Protein 7M3Z (pdb70)

Structure (mmCIF, N/CA/C/O backbone):
data_7M3Z
#
_entry.id   7M3Z
#
_cell.length_a   46.928
_cell.length_b   85.168
_cell.length_c   53.476
_cell.angle_alpha   90.000
_cell.angle_beta   90.000
_cell.angle_gamma   90.000
#
_symmetry.space_group_name_H-M   'C 2 2 21'
#
loop_
_entity.id
_entity.type
_entity.pdbx_description
1 polymer 'Hepatitis A virus cellular receptor 2'
2 non-polymer N-{4-[(4S,10aP)-8-chloro-2-methyl-5-oxo-5,6-dihydro[1,2,4]triazolo[1,5-c]quinazolin-9-yl]-3-methylphenyl}methanesulfonamide
3 non-polymer 'CALCIUM ION'
4 water water
#
loop_
_atom_site.group_PDB
_atom_site.id
_atom_site.type_symbol
_atom_site.label_atom_id
_atom_site.label_alt_id
_atom_site.label_comp_id
_atom_site.label_asym_id
_atom_site.label_entity_id
_atom_site.label_seq_id
_atom_site.pdbx_PDB_ins_code
_atom_site.Cartn_x
_atom_site.Cartn_y
_atom_site.Cartn_z
_atom_site.occupancy
_atom_site.B_iso_or_equiv
_atom_site.auth_seq_id
_atom_site.auth_comp_id
_atom_site.auth_asym_id
_atom_site.auth_atom_id
_atom_site.pdbx_PDB_model_num
ATOM 1 N N . SER A 1 1 ? -3.774 29.466 -26.289 1.00 31.06 1 SER A N 1
ATOM 2 C CA . SER A 1 1 ? -2.425 29.169 -26.763 1.00 31.56 1 SER A CA 1
ATOM 3 C C . SER A 1 1 ? -2.090 27.687 -26.581 1.00 25.90 1 SER A C 1
ATOM 4 O O . SER A 1 1 ? -2.385 26.891 -27.454 1.00 26.04 1 SER A O 1
ATOM 7 N N . GLU A 1 2 ? -1.479 27.327 -25.450 1.00 27.83 2 GLU A N 1
ATOM 8 C CA . GLU A 1 2 ? -1.097 25.946 -25.157 1.00 25.07 2 GLU A CA 1
ATOM 9 C C . GLU A 1 2 ? -0.769 25.861 -23.670 1.00 17.37 2 GLU A C 1
ATOM 10 O O . GLU A 1 2 ? -0.545 26.886 -23.026 1.00 19.61 2 GLU A O 1
ATOM 16 N N . VAL A 1 3 ? -0.751 24.627 -23.138 1.00 18.05 3 VAL A N 1
ATOM 17 C CA . VAL A 1 3 ? -0.592 24.411 -21.697 1.00 13.92 3 VAL A CA 1
ATOM 18 C C . VAL A 1 3 ? 0.633 25.145 -21.193 1.00 12.99 3 VAL A C 1
ATOM 19 O O . VAL A 1 3 ? 1.735 24.998 -21.731 1.00 12.26 3 VAL A O 1
ATOM 23 N N . GLU A 1 4 ? 0.449 25.926 -20.141 1.00 10.58 4 GLU A N 1
ATOM 24 C CA . GLU A 1 4 ? 1.585 26.538 -19.478 1.00 9.71 4 GLU A CA 1
ATOM 25 C C . GLU A 1 4 ? 1.279 26.705 -18.004 1.00 10.43 4 GLU A C 1
ATOM 26 O O . GLU A 1 4 ? 0.124 26.644 -17.559 1.00 9.41 4 GLU A O 1
ATOM 32 N N . TYR A 1 5 ? 2.348 26.943 -17.265 1.00 8.11 5 TYR A N 1
ATOM 33 C CA . TYR A 1 5 ? 2.323 27.153 -15.831 1.00 8.54 5 TYR A CA 1
ATOM 34 C C . TYR A 1 5 ? 2.912 28.528 -15.596 1.00 8.91 5 TYR A C 1
ATOM 35 O O . TYR A 1 5 ? 3.858 28.922 -16.283 1.00 9.82 5 TYR A O 1
ATOM 44 N N . ARG A 1 6 ? 2.330 29.274 -14.665 1.00 8.46 6 ARG A N 1
ATOM 45 C CA . ARG A 1 6 ? 2.598 30.705 -14.585 1.00 9.46 6 ARG A CA 1
ATOM 46 C C . ARG A 1 6 ? 2.993 31.109 -13.175 1.00 9.41 6 ARG A C 1
ATOM 47 O O . ARG A 1 6 ? 2.521 30.533 -12.194 1.00 10.56 6 ARG A O 1
ATOM 55 N N . ALA A 1 7 ? 3.851 32.125 -13.084 1.00 10.62 7 ALA A N 1
ATOM 56 C CA . ALA A 1 7 ? 4.202 32.718 -11.799 1.00 11.78 7 ALA A CA 1
ATOM 57 C C . ALA A 1 7 ? 4.671 34.143 -12.034 1.00 12.73 7 ALA A C 1
ATOM 58 O O . ALA A 1 7 ? 5.132 34.493 -13.122 1.00 13.03 7 ALA A O 1
ATOM 60 N N . GLU A 1 8 ? 4.531 34.959 -10.999 1.00 13.78 8 GLU A N 1
ATOM 61 C CA . GLU A 1 8 ? 5.122 36.288 -10.967 1.00 15.21 8 GLU A CA 1
ATOM 62 C C . GLU A 1 8 ? 6.447 36.226 -10.222 1.00 15.09 8 GLU A C 1
ATOM 63 O O . GLU A 1 8 ? 6.648 35.368 -9.358 1.00 14.23 8 GLU A O 1
ATOM 69 N N . VAL A 1 9 ? 7.354 37.151 -10.558 1.00 15.60 9 VAL A N 1
ATOM 70 C CA . VAL A 1 9 ? 8.655 37.186 -9.893 1.00 14.16 9 VAL A CA 1
ATOM 71 C C . VAL A 1 9 ? 8.464 37.230 -8.386 1.00 16.02 9 VAL A C 1
ATOM 72 O O . VAL A 1 9 ? 7.643 37.997 -7.868 1.00 17.65 9 VAL A O 1
ATOM 76 N N . GLY A 1 10 ? 9.202 36.382 -7.671 1.00 14.31 10 GLY A N 1
ATOM 77 C CA . GLY A 1 10 ? 9.109 36.307 -6.234 1.00 15.68 10 GLY A CA 1
ATOM 78 C C . GLY A 1 10 ? 8.187 35.224 -5.714 1.00 15.20 10 GLY A C 1
ATOM 79 O O . GLY A 1 10 ? 8.303 34.843 -4.542 1.00 18.72 10 GLY A O 1
ATOM 80 N N . GLN A 1 11 ? 7.287 34.710 -6.553 1.00 14.07 11 GLN A N 1
ATOM 81 C CA . GLN A 1 11 ? 6.419 33.617 -6.157 1.00 15.13 11 GLN A CA 1
ATOM 82 C C . GLN A 1 11 ? 7.156 32.286 -6.290 1.00 13.62 11 GLN A C 1
ATOM 83 O O . GLN A 1 11 ? 8.266 32.198 -6.822 1.00 14.81 11 GLN A O 1
ATOM 89 N N . ASN A 1 12 ? 6.520 31.237 -5.800 1.00 13.02 12 ASN A N 1
ATOM 90 C CA . ASN A 1 12 ? 6.946 29.888 -6.140 1.00 12.43 12 ASN A CA 1
ATOM 91 C C . ASN A 1 12 ? 6.260 29.471 -7.427 1.00 10.93 12 ASN A C 1
ATOM 92 O O . ASN A 1 12 ? 5.110 29.842 -7.679 1.00 11.62 12 ASN A O 1
ATOM 97 N N . ALA A 1 13 ? 6.973 28.709 -8.246 1.00 8.67 13 ALA A N 1
ATOM 98 C CA . ALA A 1 13 ? 6.367 28.068 -9.403 1.00 8.91 13 ALA A CA 1
ATOM 99 C C . ALA A 1 13 ? 6.119 26.598 -9.094 1.00 8.33 13 ALA A C 1
ATOM 100 O O . ALA A 1 13 ? 6.850 25.973 -8.312 1.00 8.65 13 ALA A O 1
ATOM 102 N N . TYR A 1 14 ? 5.068 26.050 -9.712 1.00 8.06 14 TYR A N 1
ATOM 103 C CA . TYR A 1 14 ? 4.588 24.698 -9.431 1.00 8.10 14 TYR A CA 1
ATOM 104 C C . TYR A 1 14 ? 4.392 23.950 -10.743 1.00 6.29 14 TYR A C 1
ATOM 105 O O . TYR A 1 14 ? 3.484 24.269 -11.519 1.00 7.63 14 TYR A O 1
ATOM 114 N N . LEU A 1 15 ? 5.216 22.940 -10.985 1.00 7.48 15 LEU A N 1
ATOM 115 C CA . LEU A 1 15 ? 5.176 22.197 -12.240 1.00 7.77 15 LEU A CA 1
ATOM 116 C C . LEU A 1 15 ? 4.792 20.761 -11.943 1.00 8.14 15 LEU A C 1
ATOM 117 O O . LEU A 1 15 ? 5.516 20.072 -11.205 1.00 8.58 15 LEU A O 1
ATOM 122 N N . PRO A 1 16 ? 3.697 20.260 -12.483 1.00 7.73 16 PRO A N 1
ATOM 123 C CA . PRO A 1 16 ? 3.191 18.946 -12.077 1.00 9.18 16 PRO A CA 1
ATOM 124 C C . PRO A 1 16 ? 3.907 17.802 -12.771 1.00 8.19 16 PRO A C 1
ATOM 125 O O . PRO A 1 16 ? 4.272 17.887 -13.945 1.00 9.89 16 PRO A O 1
ATOM 129 N N . CYS A 1 17 ? 4.070 16.702 -12.034 1.00 8.96 17 CYS A N 1
ATOM 130 C CA . CYS A 1 17 ? 4.599 15.477 -12.619 1.00 8.45 17 CYS A CA 1
ATOM 131 C C . CYS A 1 17 ? 4.268 14.316 -11.692 1.00 9.14 17 CYS A C 1
ATOM 132 O O . CYS A 1 17 ? 4.535 14.385 -10.488 1.00 9.24 17 CYS A O 1
ATOM 135 N N . PHE A 1 18 ? 3.743 13.237 -12.261 1.00 10.79 18 PHE A N 1
ATOM 136 C CA . PHE A 1 18 ? 3.226 12.125 -11.477 1.00 11.51 18 PHE A CA 1
ATOM 137 C C . PHE A 1 18 ? 3.533 10.803 -12.160 1.00 13.05 18 PHE A C 1
ATOM 138 O O . PHE A 1 18 ? 3.560 10.705 -13.388 1.00 14.09 18 PHE A O 1
ATOM 146 N N . TYR A 1 19 ? 3.710 9.773 -11.342 1.00 13.04 19 TYR A N 1
ATOM 147 C CA . TYR A 1 19 ? 3.687 8.408 -11.834 1.00 14.81 19 TYR A CA 1
ATOM 148 C C . TYR A 1 19 ? 3.027 7.534 -10.782 1.00 17.11 19 TYR A C 1
ATOM 149 O O . TYR A 1 19 ? 2.864 7.927 -9.627 1.00 15.15 19 TYR A O 1
ATOM 158 N N . THR A 1 20 ? 2.643 6.337 -11.201 1.00 19.08 20 THR A N 1
ATOM 159 C CA . THR A 1 20 ? 2.035 5.382 -10.285 1.00 23.29 20 THR A CA 1
ATOM 160 C C . THR A 1 20 ? 3.035 4.278 -9.990 1.00 22.16 20 THR A C 1
ATOM 161 O O . THR A 1 20 ? 3.377 3.507 -10.899 1.00 23.42 20 THR A O 1
ATOM 165 N N . PRO A 1 21 ? 3.554 4.174 -8.768 1.00 22.02 21 PRO A N 1
ATOM 166 C CA . PRO A 1 21 ? 4.480 3.075 -8.468 1.00 25.26 21 PRO A CA 1
ATOM 167 C C . PRO A 1 21 ? 3.801 1.727 -8.653 1.00 29.63 21 PRO A C 1
ATOM 168 O O . PRO A 1 21 ? 2.594 1.579 -8.444 1.00 30.98 21 PRO A O 1
ATOM 172 N N . ALA A 1 22 ? 4.594 0.744 -9.085 1.00 31.51 22 ALA A N 1
ATOM 173 C CA . ALA A 1 22 ? 4.044 -0.574 -9.389 1.00 33.42 22 ALA A CA 1
ATOM 174 C C . ALA A 1 22 ? 3.456 -1.226 -8.144 1.00 35.87 22 ALA A C 1
ATOM 175 O O . ALA A 1 22 ? 2.437 -1.923 -8.219 1.00 42.29 22 ALA A O 1
ATOM 177 N N . ALA A 1 23 ? 4.088 -1.014 -6.994 1.00 37.36 23 ALA A N 1
ATOM 178 C CA . ALA A 1 23 ? 3.580 -1.433 -5.698 1.00 38.69 23 ALA A CA 1
ATOM 179 C C . ALA A 1 23 ? 4.136 -0.458 -4.677 1.00 39.19 23 ALA A C 1
ATOM 180 O O . ALA A 1 23 ? 5.222 0.097 -4.888 1.00 39.41 23 ALA A O 1
ATOM 182 N N . PRO A 1 24 ? 3.423 -0.214 -3.575 1.00 40.81 24 PRO A N 1
ATOM 183 C CA . PRO A 1 24 ? 3.865 0.822 -2.633 1.00 40.60 24 PRO A CA 1
ATOM 184 C C . PRO A 1 24 ? 5.260 0.534 -2.096 1.00 40.30 24 PRO A C 1
ATOM 185 O O . PRO A 1 24 ? 5.632 -0.617 -1.854 1.00 41.31 24 PRO A O 1
ATOM 189 N N . GLY A 1 25 ? 6.040 1.602 -1.929 1.00 34.29 25 GLY A N 1
ATOM 190 C CA . GLY A 1 25 ? 7.431 1.482 -1.570 1.00 35.15 25 GLY A CA 1
ATOM 191 C C . GLY A 1 25 ? 8.367 1.238 -2.730 1.00 30.79 25 GLY A C 1
ATOM 192 O O . GLY A 1 25 ? 9.576 1.461 -2.589 1.00 33.23 25 GLY A O 1
ATOM 193 N N . ASN A 1 26 ? 7.854 0.787 -3.875 1.00 32.59 26 ASN A N 1
ATOM 194 C CA . ASN A 1 26 ? 8.683 0.543 -5.057 1.00 30.18 26 ASN A CA 1
ATOM 195 C C . ASN A 1 26 ? 8.708 1.805 -5.907 1.00 23.98 26 ASN A C 1
ATOM 196 O O . ASN A 1 26 ? 7.871 2.008 -6.786 1.00 26.44 26 ASN A O 1
ATOM 201 N N . LEU A 1 27 ? 9.695 2.649 -5.641 1.00 22.00 27 LEU A N 1
ATOM 202 C CA . LEU A 1 27 ? 9.849 3.903 -6.360 1.00 19.35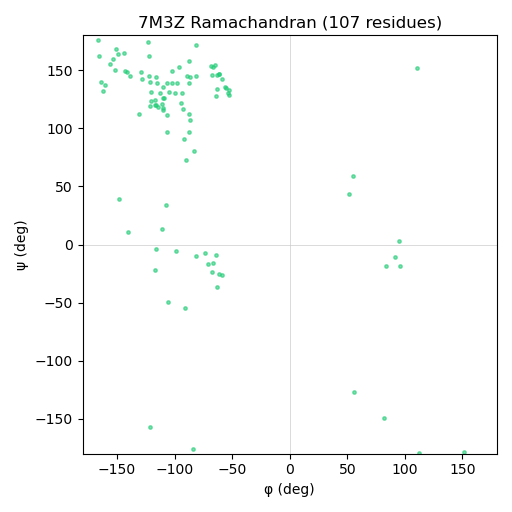 27 LEU A CA 1
ATOM 203 C C . LEU A 1 27 ? 10.674 3.701 -7.623 1.00 19.59 27 LEU A C 1
ATOM 204 O O . LEU A 1 27 ? 11.456 2.755 -7.748 1.00 20.28 27 LEU A O 1
ATOM 209 N N . VAL A 1 28 ? 10.491 4.623 -8.560 1.00 15.84 28 VAL A N 1
ATOM 210 C CA . VAL A 1 28 ? 11.205 4.656 -9.832 1.00 17.88 28 VAL A CA 1
ATOM 211 C C . VAL A 1 28 ? 12.051 5.926 -9.830 1.00 16.07 28 VAL A C 1
ATOM 212 O O . VAL A 1 28 ? 11.580 6.969 -9.345 1.00 15.27 28 VAL A O 1
ATOM 216 N N . PRO A 1 29 ? 13.298 5.906 -10.311 1.00 12.61 29 PRO A N 1
ATOM 217 C CA . PRO A 1 29 ? 14.080 7.155 -10.348 1.00 12.67 29 PRO A CA 1
ATOM 218 C C . PRO A 1 29 ? 13.463 8.200 -11.270 1.00 11.02 29 PRO A C 1
ATOM 219 O O . PRO A 1 29 ? 12.851 7.882 -12.294 1.00 12.17 29 PRO A O 1
ATOM 223 N N . VAL A 1 30 ? 13.605 9.465 -10.868 1.00 9.67 30 VAL A N 1
ATOM 224 C CA . VAL A 1 30 ? 13.065 10.593 -11.620 1.00 9.69 30 VAL A CA 1
ATOM 225 C C . VAL A 1 30 ? 14.172 11.615 -11.850 1.00 10.10 30 VAL A C 1
ATOM 226 O O . VAL A 1 30 ? 15.022 11.826 -10.977 1.00 10.95 30 VAL A O 1
ATOM 230 N N . CYS A 1 31 ? 14.159 12.229 -13.043 1.00 10.29 31 CYS A N 1
ATOM 231 C CA . CYS A 1 31 ? 15.125 13.235 -13.492 1.00 10.85 31 CYS A CA 1
ATOM 232 C C . CYS A 1 31 ? 14.322 14.493 -13.814 1.00 10.76 31 CYS A C 1
ATOM 233 O O . CYS A 1 31 ? 13.463 14.453 -14.695 1.00 11.47 31 CYS A O 1
ATOM 236 N N . TRP A 1 32 ? 14.595 15.593 -13.115 1.00 8.25 32 TRP A N 1
ATOM 237 C CA . TRP A 1 32 ? 14.088 16.909 -13.488 1.00 8.88 32 TRP A CA 1
ATOM 238 C C . TRP A 1 32 ? 15.237 17.767 -13.993 1.00 8.08 32 TRP A C 1
ATOM 239 O O . TRP A 1 32 ? 16.306 17.826 -13.363 1.00 8.37 32 TRP A O 1
ATOM 250 N N . GLY A 1 33 ? 15.003 18.468 -15.103 1.00 8.22 33 GLY A N 1
ATOM 251 C CA . GLY A 1 33 ? 15.995 19.402 -15.605 1.00 9.00 33 GLY A CA 1
ATOM 252 C C . GLY A 1 33 ? 15.358 20.553 -16.354 1.00 8.97 33 GLY A C 1
ATOM 253 O O . GLY A 1 33 ? 14.166 20.535 -16.667 1.00 9.52 33 GLY A O 1
ATOM 254 N N . LYS A 1 34 ? 16.166 21.574 -16.630 1.00 10.13 34 LYS A N 1
ATOM 255 C CA . LYS A 1 34 ? 15.716 22.711 -17.422 1.00 11.26 34 LYS A CA 1
ATOM 256 C C . LYS A 1 34 ? 16.092 22.449 -18.872 1.00 11.01 34 LYS A C 1
ATOM 257 O O . LYS A 1 34 ? 17.235 22.074 -19.167 1.00 12.79 34 LYS A O 1
ATOM 263 N N . GLY A 1 35 ? 15.136 22.621 -19.768 1.00 10.85 35 GLY A N 1
ATOM 264 C CA . GLY A 1 35 ? 15.269 22.208 -21.150 1.00 11.35 35 GLY A CA 1
ATOM 265 C C . GLY A 1 35 ? 14.356 21.033 -21.440 1.00 10.50 35 GLY A C 1
ATOM 266 O O . GLY A 1 35 ? 14.024 20.237 -20.554 1.00 13.65 35 GLY A O 1
ATOM 267 N N . ALA A 1 36 ? 13.939 20.921 -22.697 1.00 10.55 36 ALA A N 1
ATOM 268 C CA . ALA A 1 36 ? 13.037 19.861 -23.110 1.00 10.53 36 ALA A CA 1
ATOM 269 C C . ALA A 1 36 ? 13.699 18.493 -22.980 1.00 12.33 36 ALA A C 1
ATOM 270 O O . ALA A 1 36 ? 14.924 18.354 -23.064 1.00 12.53 36 ALA A O 1
ATOM 272 N N . CYS A 1 37 ? 12.860 17.472 -22.808 1.00 12.41 37 CYS A N 1
ATOM 273 C CA . CYS A 1 37 ? 13.349 16.109 -22.626 1.00 13.55 37 CYS A CA 1
ATOM 274 C C . CYS A 1 37 ? 14.215 15.546 -23.754 1.00 15.09 37 CYS A C 1
ATOM 275 O O . CYS A 1 37 ? 14.989 14.619 -23.461 1.00 17.65 37 CYS A O 1
ATOM 278 N N . PRO A 1 38 ? 14.120 15.985 -25.019 1.00 14.76 38 PRO A N 1
ATOM 279 C CA . PRO A 1 38 ? 15.071 15.475 -26.028 1.00 16.42 38 PRO A CA 1
ATOM 280 C C . PRO A 1 38 ? 16.518 15.843 -25.761 1.00 16.83 38 PRO A C 1
ATOM 281 O O . PRO A 1 38 ? 17.406 15.305 -26.440 1.00 17.22 38 PRO A O 1
ATOM 285 N N . VAL A 1 39 ? 16.784 16.712 -24.795 1.00 14.51 39 VAL A N 1
ATOM 286 C CA . VAL A 1 39 ? 18.133 17.179 -24.502 1.00 16.48 39 VAL A CA 1
ATOM 287 C C . VAL A 1 39 ? 18.726 16.280 -23.422 1.00 17.69 39 VAL A C 1
ATOM 288 O O . VAL A 1 39 ? 18.211 16.218 -22.297 1.00 17.51 39 VAL A O 1
ATOM 292 N N . PHE A 1 40 ? 19.797 15.568 -23.767 1.00 17.43 40 PHE A N 1
ATOM 293 C CA . PHE A 1 40 ? 20.533 14.697 -22.834 1.00 17.64 40 PHE A CA 1
ATOM 294 C C . PHE A 1 40 ? 19.548 13.701 -22.224 1.00 18.76 40 PHE A C 1
ATOM 295 O O . PHE A 1 40 ? 18.818 13.022 -22.961 1.00 19.26 40 PHE A O 1
ATOM 303 N N . GLU A 1 41 ? 19.480 13.597 -20.902 1.00 18.00 41 GLU A N 1
ATOM 304 C CA . GLU A 1 41 ? 18.562 12.749 -20.163 1.00 19.55 41 GLU A CA 1
ATOM 305 C C . GLU A 1 41 ? 17.275 13.489 -19.833 1.00 15.65 41 GLU A C 1
ATOM 306 O O . GLU A 1 41 ? 16.180 13.037 -20.177 1.00 16.65 41 GLU A O 1
ATOM 312 N N . CYS A 1 42 ? 17.399 14.648 -19.190 1.00 14.09 42 CYS A N 1
ATOM 313 C CA . CYS A 1 42 ? 16.242 15.460 -18.856 1.00 15.18 42 CYS A CA 1
ATOM 314 C C . CYS A 1 42 ? 16.624 16.929 -18.877 1.00 13.88 42 CYS A C 1
ATOM 315 O O . CYS A 1 42 ? 16.185 17.710 -18.030 1.00 14.00 42 CYS A O 1
ATOM 318 N N . GLY A 1 43 ? 17.450 17.323 -19.848 1.00 14.91 43 GLY A N 1
ATOM 319 C CA . GLY A 1 43 ? 17.896 18.703 -19.917 1.00 14.62 43 GLY A CA 1
ATOM 320 C C . GLY A 1 43 ? 19.057 18.963 -18.970 1.00 14.43 43 GLY A C 1
ATOM 321 O O . GLY A 1 43 ? 19.872 18.086 -18.695 1.00 14.44 43 GLY A O 1
ATOM 322 N N . ASN A 1 44 ? 19.130 20.193 -18.473 1.00 15.78 44 ASN A N 1
ATOM 323 C CA . ASN A 1 44 ? 20.170 20.591 -17.526 1.00 14.34 44 ASN A CA 1
ATOM 324 C C . ASN A 1 44 ? 19.672 20.249 -16.124 1.00 11.95 44 ASN A C 1
ATOM 325 O O . ASN A 1 44 ? 18.778 20.918 -15.593 1.00 12.76 44 ASN A O 1
ATOM 330 N N . VAL A 1 45 ? 20.249 19.201 -15.529 1.00 11.76 45 VAL A N 1
ATOM 331 C CA . VAL A 1 45 ? 19.628 18.550 -14.376 1.00 11.50 45 VAL A CA 1
ATOM 332 C C . VAL A 1 45 ? 19.531 19.495 -13.189 1.00 11.92 45 VAL A C 1
ATOM 333 O O . VAL A 1 45 ? 20.494 20.188 -12.838 1.00 13.76 45 VAL A O 1
ATOM 337 N N . VAL A 1 46 ? 18.359 19.513 -12.555 1.00 10.25 46 VAL A N 1
ATOM 338 C CA . VAL A 1 46 ? 18.147 20.293 -11.342 1.00 11.06 46 VAL A CA 1
ATOM 339 C C . VAL A 1 46 ? 17.809 19.437 -10.131 1.00 11.53 46 VAL A C 1
ATOM 340 O O . VAL A 1 46 ? 18.024 19.893 -8.995 1.00 12.69 46 VAL A O 1
ATOM 344 N N . LEU A 1 4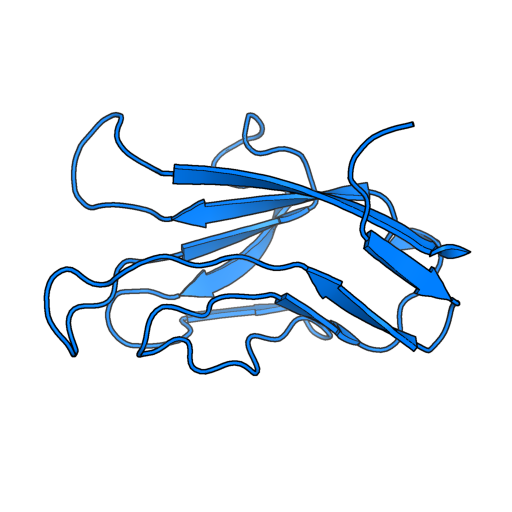7 ? 17.310 18.218 -10.311 1.00 10.15 47 LEU A N 1
ATOM 345 C CA . LEU A 1 47 ? 16.867 17.420 -9.182 1.00 9.94 47 LEU A CA 1
ATOM 346 C C . LEU A 1 47 ? 16.736 15.984 -9.652 1.00 9.51 47 LEU A C 1
ATOM 347 O O . LEU A 1 47 ? 16.269 15.746 -10.768 1.00 10.30 47 LEU A O 1
ATOM 352 N N . ARG A 1 48 ? 17.144 15.032 -8.812 1.00 9.17 48 ARG A N 1
ATOM 353 C CA . ARG A 1 48 ? 16.992 13.616 -9.134 1.00 10.84 48 ARG A CA 1
ATOM 354 C C . ARG A 1 48 ? 16.598 12.823 -7.899 1.00 10.91 48 ARG A C 1
ATOM 355 O O . ARG A 1 48 ? 17.000 13.143 -6.776 1.00 13.46 48 ARG A O 1
ATOM 363 N N . THR A 1 49 ? 15.829 11.766 -8.130 1.00 11.78 49 THR A N 1
ATOM 364 C CA . THR A 1 49 ? 15.568 10.752 -7.115 1.00 13.33 49 THR A CA 1
ATOM 365 C C . THR A 1 49 ? 16.005 9.394 -7.640 1.00 14.32 49 THR A C 1
ATOM 366 O O . THR A 1 49 ? 16.165 9.181 -8.846 1.00 14.64 49 THR A O 1
ATOM 370 N N . ASP A 1 50 ? 16.167 8.454 -6.709 1.00 15.82 50 ASP A N 1
ATOM 371 C CA . ASP A 1 50 ? 16.369 7.058 -7.070 1.00 17.58 50 ASP A CA 1
ATOM 372 C C . ASP A 1 50 ? 15.277 6.203 -6.441 1.00 16.99 50 ASP A C 1
ATOM 373 O O . ASP A 1 50 ? 14.202 6.713 -6.107 1.00 16.95 50 ASP A O 1
ATOM 378 N N . GLU A 1 51 ? 15.542 4.907 -6.254 1.00 17.72 51 GLU A N 1
ATOM 379 C CA . GLU A 1 51 ? 14.532 4.013 -5.696 1.00 20.07 51 GLU A CA 1
ATOM 380 C C . GLU A 1 51 ? 14.280 4.276 -4.216 1.00 20.53 51 GLU A C 1
ATOM 381 O O . GLU A 1 51 ? 13.266 3.811 -3.682 1.00 23.92 51 GLU A O 1
ATOM 387 N N . ARG A 1 52 ? 15.184 4.993 -3.550 1.00 19.62 52 ARG A N 1
ATOM 388 C CA . ARG A 1 52 ? 15.210 5.227 -2.108 1.00 21.71 52 ARG A CA 1
ATOM 389 C C . ARG A 1 52 ? 14.780 6.630 -1.715 1.00 20.10 52 ARG A C 1
ATOM 390 O O . ARG A 1 52 ? 14.007 6.804 -0.770 1.00 21.11 52 ARG A O 1
ATOM 398 N N . ASP A 1 53 ? 15.343 7.646 -2.357 1.00 16.88 53 ASP A N 1
ATOM 399 C CA . ASP A 1 53 ? 15.248 8.993 -1.813 1.00 17.92 53 ASP A CA 1
ATOM 400 C C . ASP A 1 53 ? 15.670 9.970 -2.900 1.00 16.86 53 ASP A C 1
ATOM 401 O O . ASP A 1 53 ? 16.071 9.579 -4.002 1.00 14.74 53 ASP A O 1
ATOM 406 N N . VAL A 1 54 ? 15.554 11.256 -2.571 1.00 14.36 54 VAL A N 1
ATOM 407 C CA . VAL A 1 54 ? 16.200 12.304 -3.346 1.00 14.83 54 VAL A CA 1
ATOM 408 C C . VAL A 1 54 ? 17.704 12.135 -3.253 1.00 14.68 54 VAL A C 1
ATOM 409 O O . VAL A 1 54 ? 18.270 12.057 -2.156 1.00 18.10 54 VAL A O 1
ATOM 413 N N . ASN A 1 55 ? 18.369 12.102 -4.401 1.00 15.58 55 ASN A N 1
ATOM 414 C CA . ASN A 1 55 ? 19.817 11.972 -4.433 1.00 17.09 55 ASN A CA 1
ATOM 415 C C . ASN A 1 55 ? 20.554 13.167 -5.021 1.00 16.08 55 ASN A C 1
ATOM 416 O O . ASN A 1 55 ? 21.790 13.177 -5.018 1.00 16.50 55 ASN A O 1
ATOM 421 N N . TYR A 1 56 ? 19.846 14.179 -5.516 1.00 13.59 56 TYR A N 1
ATOM 422 C CA . TYR A 1 56 ? 20.491 15.344 -6.097 1.00 12.85 56 TYR A CA 1
ATOM 423 C C . TYR A 1 56 ? 19.478 16.470 -6.099 1.00 12.35 56 TYR A C 1
ATOM 424 O O . TYR A 1 56 ? 18.315 16.248 -6.436 1.00 11.34 56 TYR A O 1
ATOM 433 N N . TRP A 1 57 ? 19.915 17.669 -5.741 1.00 12.27 57 TRP A N 1
ATOM 434 C CA . TRP A 1 57 ? 19.058 18.833 -5.861 1.00 12.11 57 TRP A CA 1
ATOM 435 C C . TRP A 1 57 ? 19.907 20.079 -6.039 1.00 14.23 57 TRP A C 1
ATOM 436 O O . TRP A 1 57 ? 21.099 20.103 -5.720 1.00 15.00 57 TRP A O 1
ATOM 447 N N . THR A 1 58 ? 19.273 21.102 -6.575 1.00 14.55 58 THR A N 1
ATOM 448 C CA . THR A 1 58 ? 19.857 22.410 -6.807 1.00 14.84 58 THR A CA 1
ATOM 449 C C . THR A 1 58 ? 19.094 23.392 -5.939 1.00 14.38 58 THR A C 1
ATOM 450 O O . THR A 1 58 ? 17.879 23.255 -5.760 1.00 13.39 58 THR A O 1
ATOM 454 N N . SER A 1 59 ? 19.793 24.390 -5.412 1.00 14.92 59 SER A N 1
ATOM 455 C CA . SER A 1 59 ? 19.142 25.343 -4.530 1.00 14.75 59 SER A CA 1
ATOM 456 C C . SER A 1 59 ? 17.946 25.956 -5.239 1.00 13.19 59 SER A C 1
ATOM 457 O O . SER A 1 59 ? 18.032 26.308 -6.419 1.00 14.80 59 SER A O 1
ATOM 460 N N . ARG A 1 60 ? 16.825 26.033 -4.519 1.00 12.35 60 ARG A N 1
ATOM 461 C CA . ARG A 1 60 ? 15.525 26.581 -4.917 1.00 12.70 60 ARG A CA 1
ATOM 462 C C . ARG A 1 60 ? 14.583 25.550 -5.526 1.00 12.03 60 ARG A C 1
ATOM 463 O O . ARG A 1 60 ? 13.407 25.858 -5.723 1.00 10.94 60 ARG A O 1
ATOM 471 N N . TYR A 1 61 ? 15.058 24.352 -5.851 1.00 10.65 61 TYR A N 1
ATOM 472 C CA . TYR A 1 61 ? 14.233 23.335 -6.496 1.00 8.84 61 TYR A CA 1
ATOM 473 C C . TYR A 1 61 ? 13.851 22.263 -5.487 1.00 10.72 61 TYR A C 1
ATOM 474 O O . TYR A 1 61 ? 14.725 21.737 -4.781 1.00 10.22 61 TYR A O 1
ATOM 483 N N . TRP A 1 62 ? 12.555 21.923 -5.441 1.00 9.09 62 TRP A N 1
ATOM 484 C CA . TRP A 1 62 ? 12.018 21.085 -4.373 1.00 9.56 62 TRP A CA 1
ATOM 485 C C . TRP A 1 62 ? 11.022 20.064 -4.904 1.00 9.61 62 TRP A C 1
ATOM 486 O O . TRP A 1 62 ? 10.255 20.338 -5.831 1.00 9.23 62 TRP A O 1
ATOM 497 N N . LEU A 1 63 ? 11.023 18.887 -4.281 1.00 9.53 63 LEU A N 1
ATOM 498 C CA . LEU A 1 63 ? 9.898 17.958 -4.346 1.00 10.04 63 LEU A CA 1
ATOM 499 C C . LEU A 1 63 ? 9.218 18.015 -2.984 1.00 12.75 63 LEU A C 1
ATOM 500 O O . LEU A 1 63 ? 9.633 17.321 -2.048 1.00 12.82 63 LEU A O 1
ATOM 505 N N . ASN A 1 64 ? 8.164 18.820 -2.877 1.00 10.09 64 ASN A N 1
ATOM 506 C CA . ASN A 1 64 ? 7.448 18.969 -1.615 1.00 11.44 64 ASN A CA 1
ATOM 507 C C . ASN A 1 64 ? 6.186 18.128 -1.545 1.00 12.41 64 ASN A C 1
ATOM 508 O O . ASN A 1 64 ? 5.536 18.104 -0.493 1.00 1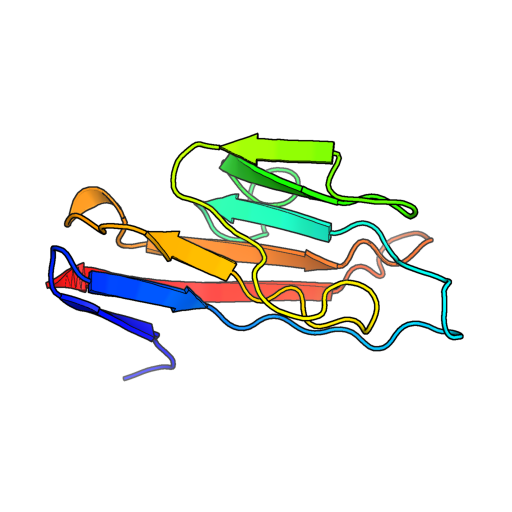4.05 64 ASN A O 1
ATOM 513 N N . GLY A 1 65 ? 5.813 17.454 -2.631 1.00 11.18 65 GLY A N 1
ATOM 514 C CA . GLY A 1 65 ? 4.698 16.536 -2.599 1.00 12.05 65 GLY A CA 1
ATOM 515 C C . GLY A 1 65 ? 5.126 15.179 -2.090 1.00 12.50 65 GLY A C 1
ATOM 516 O O . GLY A 1 65 ? 6.269 14.950 -1.694 1.00 12.54 65 GLY A O 1
ATOM 517 N N . ASP A 1 66 ? 4.176 14.253 -2.103 1.00 12.35 66 ASP A N 1
ATOM 518 C CA . ASP A 1 66 ? 4.416 12.915 -1.579 1.00 14.43 66 ASP A CA 1
ATOM 519 C C . ASP A 1 66 ? 5.096 12.106 -2.676 1.00 13.07 66 ASP A C 1
ATOM 520 O O . ASP A 1 66 ? 4.471 11.308 -3.380 1.00 12.74 66 ASP A O 1
ATOM 525 N N . PHE A 1 67 ? 6.409 12.313 -2.814 1.00 12.48 67 PHE A N 1
ATOM 526 C CA . PHE A 1 67 ? 7.133 11.636 -3.884 1.00 13.36 67 PHE A CA 1
ATOM 527 C C . PHE A 1 67 ? 7.213 10.127 -3.665 1.00 14.38 67 PHE A C 1
ATOM 528 O O . PHE A 1 67 ? 7.367 9.382 -4.636 1.00 14.32 67 PHE A O 1
ATOM 536 N N . ARG A 1 68 ? 7.087 9.664 -2.418 1.00 15.11 68 ARG A N 1
ATOM 537 C CA . ARG A 1 68 ? 7.058 8.227 -2.172 1.00 15.24 68 ARG A CA 1
ATOM 538 C C . ARG A 1 68 ? 5.744 7.592 -2.590 1.00 17.41 68 ARG A C 1
ATOM 539 O O . ARG A 1 68 ? 5.640 6.359 -2.586 1.00 18.86 68 ARG A O 1
ATOM 547 N N . LYS A 1 69 ? 4.753 8.390 -2.971 1.00 14.54 69 LYS A N 1
ATOM 548 C CA . LYS A 1 69 ? 3.554 7.884 -3.617 1.00 17.22 69 LYS A CA 1
ATOM 549 C C . LYS A 1 69 ? 3.451 8.294 -5.085 1.00 16.97 69 LYS A C 1
ATOM 550 O O . LYS A 1 69 ? 2.389 8.149 -5.692 1.00 17.03 69 LYS A O 1
ATOM 556 N N . GLY A 1 70 ? 4.533 8.794 -5.675 1.00 11.78 70 GLY A N 1
ATOM 557 C CA . GLY A 1 70 ? 4.547 9.114 -7.085 1.00 14.54 70 GLY A CA 1
ATOM 558 C C . GLY A 1 70 ? 4.231 10.552 -7.435 1.00 11.67 70 GLY A C 1
ATOM 559 O O . GLY A 1 70 ? 4.151 10.871 -8.624 1.00 12.27 70 GLY A O 1
ATOM 560 N N . ASP A 1 71 ? 4.023 11.428 -6.454 1.00 11.71 71 ASP A N 1
ATOM 561 C CA . ASP A 1 71 ? 3.872 12.852 -6.752 1.00 10.38 71 ASP A CA 1
ATOM 562 C C . ASP A 1 71 ? 5.258 13.482 -6.773 1.00 10.47 71 ASP A C 1
ATOM 563 O O . ASP A 1 71 ? 5.801 13.874 -5.732 1.00 9.52 71 ASP A O 1
ATOM 568 N N . VAL A 1 72 ? 5.813 13.609 -7.979 1.00 8.91 72 VAL A N 1
ATOM 569 C CA . VAL A 1 72 ? 7.150 14.176 -8.146 1.00 9.06 72 VAL A CA 1
ATOM 570 C C . VAL A 1 72 ? 7.053 15.569 -8.752 1.00 8.92 72 VAL A C 1
ATOM 571 O O . VAL A 1 72 ? 7.931 16.003 -9.508 1.00 9.05 72 VAL A O 1
ATOM 575 N N . SER A 1 73 ? 5.998 16.294 -8.391 1.00 6.96 73 SER A N 1
ATOM 576 C CA . SER A 1 73 ? 5.825 17.649 -8.887 1.00 7.40 73 SER A CA 1
ATOM 577 C C . SER A 1 73 ? 6.906 18.563 -8.324 1.00 8.27 73 SER A C 1
ATOM 578 O O . SER A 1 73 ? 7.352 18.409 -7.181 1.00 8.15 73 SER A O 1
ATOM 581 N N . LEU A 1 74 ? 7.326 19.531 -9.137 1.00 7.46 74 LEU A N 1
ATOM 582 C CA . LEU A 1 74 ? 8.429 20.417 -8.799 1.00 6.65 74 LEU A CA 1
ATOM 583 C C . LEU A 1 74 ? 7.911 21.733 -8.235 1.00 7.49 74 LEU A C 1
ATOM 584 O O . LEU A 1 74 ? 6.924 22.285 -8.731 1.00 7.87 74 LEU A O 1
ATOM 589 N N . THR A 1 75 ? 8.580 22.224 -7.192 1.00 7.91 75 THR A N 1
ATOM 590 C CA . THR A 1 75 ? 8.434 23.597 -6.734 1.00 8.36 75 THR A CA 1
ATOM 591 C C . THR A 1 75 ? 9.743 24.325 -6.995 1.00 8.77 75 THR A C 1
ATOM 592 O O . THR A 1 75 ? 10.812 23.816 -6.654 1.00 9.77 75 THR A O 1
ATOM 596 N N . ILE A 1 76 ? 9.663 25.496 -7.624 1.00 9.38 76 ILE A N 1
ATOM 597 C CA . ILE A 1 76 ? 10.806 26.392 -7.780 1.00 9.37 76 ILE A CA 1
ATOM 598 C C . ILE A 1 76 ? 10.544 27.599 -6.902 1.00 11.59 76 ILE A C 1
ATOM 599 O O . ILE A 1 76 ? 9.567 28.323 -7.105 1.00 10.02 76 ILE A O 1
ATOM 604 N N . GLU A 1 77 ? 11.398 27.820 -5.919 1.00 12.89 77 GLU A N 1
ATOM 605 C CA . GLU A 1 77 ? 11.134 28.905 -4.986 1.00 14.35 77 GLU A CA 1
ATOM 606 C C . GLU A 1 77 ? 11.737 30.221 -5.473 1.00 15.15 77 GLU A C 1
ATOM 607 O O . GLU A 1 77 ? 12.764 30.249 -6.161 1.00 14.44 77 GLU A O 1
ATOM 613 N N . ASN A 1 78 ? 11.029 31.311 -5.177 1.00 15.32 78 ASN A N 1
ATOM 614 C CA . ASN A 1 78 ? 11.530 32.667 -5.409 1.00 16.25 78 ASN A CA 1
ATOM 615 C C . ASN A 1 78 ? 11.959 32.870 -6.864 1.00 16.89 78 ASN A C 1
ATOM 616 O O . ASN A 1 78 ? 13.111 33.192 -7.167 1.00 16.93 78 ASN A O 1
ATOM 621 N N . VAL A 1 79 ? 11.009 32.672 -7.778 1.00 14.70 79 VAL A N 1
ATOM 622 C CA . VAL A 1 79 ? 11.365 32.674 -9.186 1.00 14.14 79 VAL A CA 1
ATOM 623 C C . VAL A 1 79 ? 11.780 34.067 -9.639 1.00 15.95 79 VAL A C 1
ATOM 624 O O . VAL A 1 79 ? 11.348 35.092 -9.082 1.00 15.75 79 VAL A O 1
ATOM 628 N N . THR A 1 80 ? 12.618 34.101 -10.671 1.00 17.18 80 THR A N 1
ATOM 629 C CA . THR A 1 80 ? 12.952 35.306 -11.416 1.00 18.28 80 THR A CA 1
ATOM 630 C C . THR A 1 80 ? 12.623 35.074 -12.886 1.00 17.50 80 THR A C 1
ATOM 631 O O . THR A 1 80 ? 12.270 33.963 -13.305 1.00 16.30 80 THR A O 1
ATOM 635 N N . LEU A 1 81 ? 12.753 36.126 -13.692 1.00 18.65 81 LEU A N 1
ATOM 636 C CA . LEU A 1 81 ? 12.443 35.987 -15.106 1.00 16.99 81 LEU A CA 1
ATOM 637 C C . LEU A 1 81 ? 13.345 34.966 -15.783 1.00 18.12 81 LEU A C 1
ATOM 638 O O . LEU A 1 81 ? 12.947 34.381 -16.796 1.00 20.89 81 LEU A O 1
ATOM 643 N N . ALA A 1 82 ? 14.540 34.731 -15.238 1.00 18.31 82 ALA A N 1
ATOM 644 C CA . ALA A 1 82 ? 15.464 33.764 -15.813 1.00 19.35 82 ALA A CA 1
ATOM 645 C C . ALA A 1 82 ? 14.949 32.334 -15.702 1.00 19.86 82 ALA A C 1
ATOM 646 O O . ALA A 1 82 ? 15.468 31.447 -16.392 1.00 19.36 82 ALA A O 1
ATOM 648 N N . ASP A 1 83 ? 13.946 32.094 -14.856 1.00 16.91 83 ASP A N 1
ATOM 649 C CA . ASP A 1 83 ? 13.404 30.757 -14.660 1.00 17.17 83 ASP A CA 1
ATOM 650 C C . ASP A 1 83 ? 12.396 30.342 -15.728 1.00 15.17 83 ASP A C 1
ATOM 651 O O . ASP A 1 83 ? 12.014 29.165 -15.762 1.00 14.90 83 ASP A O 1
ATOM 656 N N . SER A 1 84 ? 11.957 31.248 -16.597 1.00 14.04 84 SER A N 1
ATOM 657 C CA . SER A 1 84 ? 11.052 30.864 -17.667 1.00 14.00 84 SER A CA 1
ATOM 658 C C . SER A 1 84 ? 11.729 29.841 -18.565 1.00 14.36 84 SER A C 1
ATOM 659 O O . SER A 1 84 ? 12.947 29.882 -18.779 1.00 15.61 84 SER A O 1
ATOM 662 N N . GLY A 1 85 ? 10.943 28.927 -19.099 1.00 12.03 85 GLY A N 1
ATOM 663 C CA . GLY A 1 85 ? 11.470 27.943 -20.024 1.00 11.88 85 GLY A CA 1
ATOM 664 C C . GLY A 1 85 ? 10.684 26.652 -19.967 1.00 11.29 85 GLY A C 1
ATOM 665 O O . GLY A 1 85 ? 9.712 26.519 -19.230 1.00 12.39 85 GLY A O 1
ATOM 666 N N . ILE A 1 86 ? 11.136 25.696 -20.768 1.00 11.21 86 ILE A N 1
ATOM 667 C CA . ILE A 1 86 ? 10.639 24.326 -20.734 1.00 10.20 86 ILE A CA 1
ATOM 668 C C . ILE A 1 86 ? 11.451 23.566 -19.702 1.00 11.06 86 ILE A C 1
ATOM 669 O O . ILE A 1 86 ? 12.673 23.732 -19.612 1.00 11.65 86 ILE A O 1
ATOM 674 N N . TYR A 1 87 ? 10.775 22.726 -18.922 1.00 8.30 87 TYR A N 1
ATOM 675 C CA . TYR A 1 87 ? 11.405 21.831 -17.961 1.00 8.20 87 TYR A CA 1
ATOM 676 C C . TYR A 1 87 ? 11.003 20.409 -18.304 1.00 9.48 87 TYR A C 1
ATOM 677 O O . TYR A 1 87 ? 9.879 20.163 -18.749 1.00 10.98 87 TYR A O 1
ATOM 686 N N . CYS A 1 88 ? 11.916 19.475 -18.092 1.00 8.57 88 CYS A N 1
ATOM 687 C CA . CYS A 1 88 ? 11.674 18.068 -18.352 1.00 8.09 88 CYS A CA 1
ATOM 688 C C . CYS A 1 88 ? 11.569 17.321 -17.034 1.00 8.83 88 CYS A C 1
ATOM 689 O O . CYS A 1 88 ? 12.477 17.389 -16.200 1.00 7.78 88 CYS A O 1
ATOM 692 N N . CYS A 1 89 ? 10.473 16.596 -16.861 1.00 8.36 89 CYS A N 1
ATOM 693 C CA . CYS A 1 89 ? 10.342 15.610 -15.801 1.00 7.55 89 CYS A CA 1
ATOM 694 C C . CYS A 1 89 ? 10.350 14.244 -16.478 1.00 9.01 89 CYS A C 1
ATOM 695 O O . CYS A 1 89 ? 9.441 13.924 -17.260 1.00 9.38 89 CYS A O 1
ATOM 698 N N . ARG A 1 90 ? 11.364 13.438 -16.182 1.00 9.38 90 ARG A N 1
ATOM 699 C CA . ARG A 1 90 ? 11.513 12.136 -16.819 1.00 9.22 90 ARG A CA 1
ATOM 700 C C . ARG A 1 90 ? 11.346 11.055 -15.763 1.00 9.88 90 ARG A C 1
ATOM 701 O O . ARG A 1 90 ? 12.094 11.019 -14.780 1.00 10.58 90 ARG A O 1
ATOM 709 N N . ILE A 1 91 ? 10.334 10.213 -15.947 1.00 11.31 91 ILE A N 1
ATOM 710 C CA . ILE A 1 91 ? 10.110 9.053 -15.090 1.00 12.17 91 ILE A CA 1
ATOM 711 C C . ILE A 1 91 ? 10.925 7.906 -15.671 1.00 11.95 91 ILE A C 1
ATOM 712 O O . ILE A 1 91 ? 10.629 7.413 -16.765 1.00 12.32 91 ILE A O 1
ATOM 717 N N . GLN A 1 92 ? 11.961 7.484 -14.949 1.00 11.51 92 GLN A N 1
ATOM 718 C CA . GLN A 1 92 ? 12.890 6.491 -15.490 1.00 12.43 92 GLN A CA 1
ATOM 719 C C . GLN A 1 92 ? 12.422 5.081 -15.133 1.00 14.76 92 GLN A C 1
ATOM 720 O O . GLN A 1 92 ? 12.985 4.397 -14.278 1.00 15.17 92 GLN A O 1
ATOM 726 N N . ILE A 1 93 ? 11.357 4.672 -15.819 1.00 15.31 93 ILE A N 1
ATOM 727 C CA . ILE A 1 93 ? 10.777 3.336 -15.712 1.00 17.45 93 ILE A CA 1
ATOM 728 C C . ILE A 1 93 ? 11.882 2.318 -15.961 1.00 18.91 93 ILE A C 1
ATOM 729 O O . ILE A 1 93 ? 12.633 2.456 -16.934 1.00 17.05 93 ILE A O 1
ATOM 734 N N . PRO A 1 94 ? 12.043 1.310 -15.102 1.00 19.34 94 PRO A N 1
ATOM 735 C CA . PRO A 1 94 ? 13.057 0.278 -15.359 1.00 21.01 94 PRO A CA 1
ATOM 736 C C . PRO A 1 94 ? 12.836 -0.365 -16.719 1.00 19.73 94 PRO A C 1
ATOM 737 O O . PRO A 1 94 ? 11.707 -0.680 -17.096 1.00 18.69 94 PRO A O 1
ATOM 741 N N . GLY A 1 95 ? 13.918 -0.536 -17.461 1.00 21.30 95 GLY A N 1
ATOM 742 C CA . GLY A 1 95 ? 13.852 -1.110 -18.790 1.00 20.39 95 GLY A CA 1
ATOM 743 C C . GLY A 1 95 ? 14.204 -0.099 -19.866 1.00 25.38 95 GLY A C 1
ATOM 744 O O . GLY A 1 95 ? 14.490 1.070 -19.603 1.00 23.31 95 GLY A O 1
ATOM 745 N N . ILE A 1 96 ? 14.143 -0.583 -21.107 1.00 28.23 96 ILE A N 1
ATOM 746 C CA . ILE A 1 96 ? 14.687 0.111 -22.270 1.00 29.91 96 ILE A CA 1
ATOM 747 C C . ILE A 1 96 ? 13.554 0.770 -23.043 1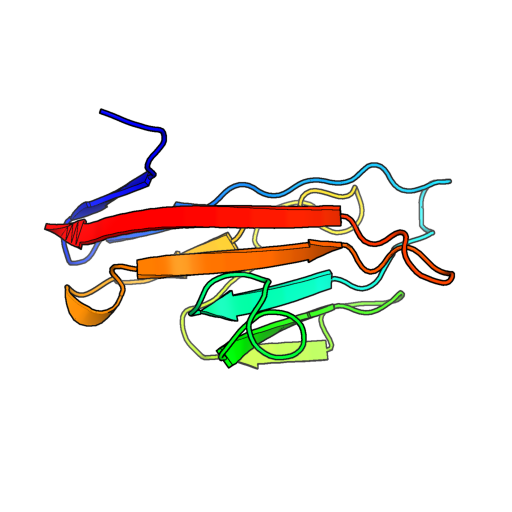.00 27.15 96 ILE A C 1
ATOM 748 O O . ILE A 1 96 ? 12.479 0.179 -23.212 1.00 27.90 96 ILE A O 1
ATOM 753 N N . MET A 1 97 ? 13.796 2.000 -23.514 1.00 30.32 97 MET A N 1
ATOM 754 C CA . MET A 1 97 ? 12.864 2.722 -24.389 1.00 29.95 97 MET A CA 1
ATOM 755 C C . MET A 1 97 ? 11.444 2.758 -23.828 1.00 29.60 97 MET A C 1
ATOM 756 O O . MET A 1 97 ? 10.461 2.561 -24.544 1.00 28.64 97 MET A O 1
ATOM 761 N N . ASN A 1 98 ? 11.329 3.026 -22.530 1.00 25.12 98 ASN A N 1
ATOM 762 C CA . ASN A 1 98 ? 10.014 3.009 -21.903 1.00 22.97 98 ASN A CA 1
ATOM 763 C C . ASN A 1 98 ? 9.824 4.125 -20.881 1.00 21.40 98 ASN A C 1
ATOM 764 O O . ASN A 1 98 ? 8.835 4.099 -20.139 1.00 22.36 98 ASN A O 1
ATOM 769 N N . ASP A 1 99 ? 10.733 5.090 -20.814 1.00 22.45 99 ASP A N 1
ATOM 770 C CA . ASP A 1 99 ? 10.586 6.193 -19.874 1.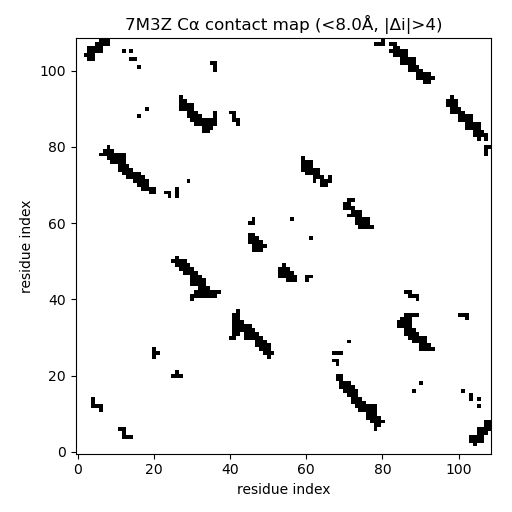00 17.46 99 ASP A CA 1
ATOM 771 C C . ASP A 1 99 ? 9.393 7.060 -20.250 1.00 19.02 99 ASP A C 1
ATOM 772 O O . ASP A 1 99 ? 9.005 7.162 -21.416 1.00 21.42 99 ASP A O 1
ATOM 777 N N . GLU A 1 100 ? 8.820 7.710 -19.247 1.00 16.24 100 GLU A N 1
ATOM 778 C CA . GLU A 1 100 ? 7.795 8.710 -19.483 1.00 15.62 100 GLU A CA 1
ATOM 779 C C . GLU A 1 100 ? 8.434 10.087 -19.410 1.00 14.68 100 GLU A C 1
ATOM 780 O O . GLU A 1 100 ? 9.194 10.380 -18.480 1.00 17.03 100 GLU A O 1
ATOM 786 N N . LYS A 1 101 ? 8.167 10.906 -20.414 1.00 15.39 101 LYS A N 1
ATOM 787 C CA . LYS A 1 101 ? 8.814 12.201 -20.566 1.00 14.73 101 LYS A CA 1
ATOM 788 C C . LYS A 1 101 ? 7.721 13.255 -20.551 1.00 14.23 101 LYS A C 1
ATOM 789 O O . LYS A 1 101 ? 6.792 13.208 -21.369 1.00 16.74 101 LYS A O 1
ATOM 795 N N . PHE A 1 102 ? 7.823 14.210 -19.636 1.00 11.49 102 PHE A N 1
ATOM 796 C CA . PHE A 1 102 ? 6.868 15.301 -19.566 1.00 11.83 102 PHE A CA 1
ATOM 797 C C . PHE A 1 102 ? 7.625 16.603 -19.750 1.00 10.42 102 PHE A C 1
ATOM 798 O O . PHE A 1 102 ? 8.647 16.824 -19.100 1.00 11.21 102 PHE A O 1
ATOM 806 N N . ASN A 1 103 ? 7.132 17.451 -20.637 1.00 10.45 103 ASN A N 1
ATOM 807 C CA . ASN A 1 103 ? 7.706 18.764 -20.883 1.00 9.60 103 ASN A CA 1
ATOM 808 C C . ASN A 1 103 ? 6.732 19.805 -20.370 1.00 11.34 103 ASN A C 1
ATOM 809 O O . ASN A 1 103 ? 5.585 19.852 -20.820 1.00 13.19 103 ASN A O 1
ATOM 814 N N . LEU A 1 104 ? 7.184 20.633 -19.432 1.00 9.78 104 LEU A N 1
ATOM 815 C CA . LEU A 1 104 ? 6.339 21.592 -18.727 1.00 9.48 104 LEU A CA 1
ATOM 816 C C . LEU A 1 104 ? 6.834 22.995 -19.056 1.00 10.10 104 LEU A C 1
ATOM 817 O O . LEU A 1 104 ? 8.008 23.314 -18.817 1.00 11.00 104 LEU A O 1
ATOM 822 N N . LYS A 1 105 ? 5.950 23.841 -19.572 1.00 9.28 105 LYS A N 1
ATOM 823 C CA . LYS A 1 105 ? 6.322 25.201 -19.945 1.00 9.05 105 LYS A CA 1
ATOM 824 C C . LYS A 1 105 ? 6.019 26.156 -18.794 1.00 8.95 105 LYS A C 1
ATOM 825 O O . LYS A 1 105 ? 4.870 26.256 -18.358 1.00 9.51 105 LYS A O 1
ATOM 831 N N . LEU A 1 106 ? 7.041 26.857 -18.309 1.00 9.08 106 LEU A N 1
ATOM 832 C CA . LEU A 1 106 ? 6.894 27.820 -17.223 1.00 7.80 106 LEU A CA 1
ATOM 833 C C . LEU A 1 106 ? 7.079 29.222 -17.783 1.00 10.61 106 LEU A C 1
ATOM 834 O O . LEU A 1 106 ? 8.092 29.505 -18.433 1.00 11.53 106 LEU A O 1
ATOM 839 N N . VAL A 1 107 ? 6.101 30.089 -17.544 1.00 10.35 107 VAL A N 1
ATOM 840 C CA . VAL A 1 107 ? 6.154 31.478 -17.982 1.00 12.50 107 VAL A CA 1
ATOM 841 C C . VAL A 1 107 ? 6.141 32.361 -16.740 1.00 12.29 107 VAL A C 1
ATOM 842 O O . VAL A 1 107 ? 5.199 32.306 -15.947 1.00 12.55 107 VAL A O 1
ATOM 846 N N . ILE A 1 108 ? 7.192 33.161 -16.564 1.00 13.26 108 ILE A N 1
ATOM 847 C CA . ILE A 1 108 ? 7.315 34.092 -15.448 1.00 14.54 108 ILE A CA 1
ATOM 848 C C . ILE A 1 108 ? 7.097 35.499 -15.980 1.00 15.58 108 ILE A C 1
ATOM 849 O O . ILE A 1 108 ? 7.612 35.850 -17.047 1.00 17.26 108 ILE A O 1
ATOM 854 N N . LYS A 1 109 ? 6.365 36.314 -15.230 1.00 17.34 109 LYS A N 1
ATOM 855 C CA . LYS A 1 109 ? 6.291 37.731 -15.594 1.00 20.69 109 LYS A CA 1
ATOM 856 C C . LYS A 1 109 ? 6.429 38.643 -14.378 1.00 24.02 109 LYS A C 1
ATOM 857 O O . LYS A 1 109 ? 6.471 38.180 -13.240 1.00 21.02 109 LYS A O 1
#

Radius of gyration: 13.44 Å; Cα contacts (8 Å, |Δi|>4): 277; chains: 1; bounding box: 23×39×25 Å

Secondary structure (DSSP, 8-state):
----EEE-TTSPEEE--B---SSTT----EEEEES-TTSTTTSEEEEEE-SSSEEEE-TTEE--S-GGGTB--EEE-S--GGG-EEEEEEE--SSSS--EEEEEEEEE-

Sequence (109 aa):
SEVEYRAEVGQNAYLPCFYTPAAPGNLVPVCWGKGACPVFECGNVVLRTDERDVNYWTSRYWLNGDFRKGDVSLTIENVTLADSGIYCCRIQIPGIMNDEKFNLKLVIK

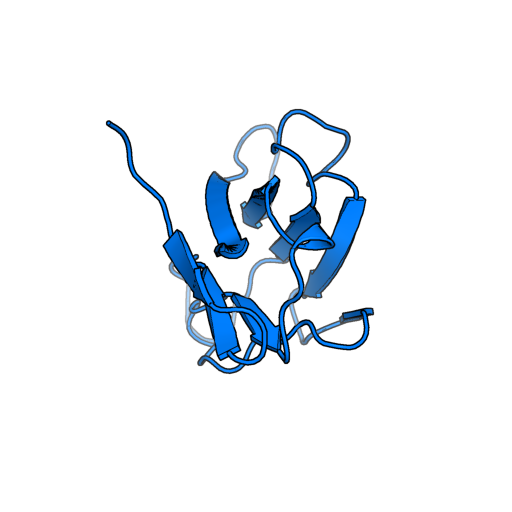Solvent-accessible surface area: 6448 Å² total; per-residue (Å²): 150,127,98,41,61,179,7,91,83,46,95,62,0,138,1,42,4,117,18,127,24,107,44,132,59,85,18,16,29,0,0,0,0,62,20,34,2,113,63,178,72,0,4,98,52,11,3,53,8,40,100,192,66,47,86,110,169,50,79,72,20,123,18,103,31,65,34,114,156,1,40,2,25,2,13,0,70,89,0,64,115,85,6,40,23,62,0,0,0,40,0,31,52,97,54,156,189,60,43,76,103,77,78,14,69,2,56,10,158

GO t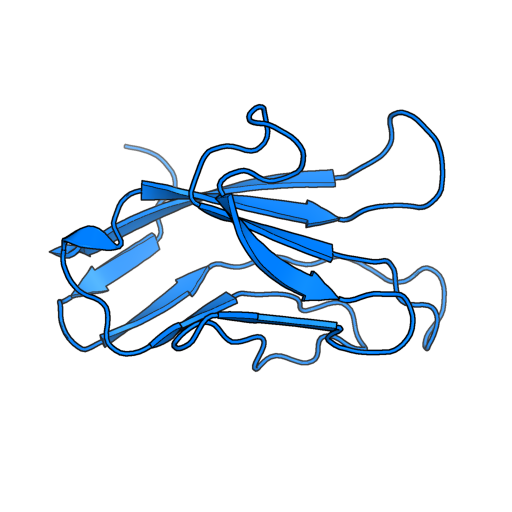erms:
  GO:0002826 negative regulation of T-helper 1 type immune response (P, IDA)
  GO:0004888 transmembrane signaling receptor activity (F, IDA)
  GO:0005515 protein binding (F, IDA)
  GO:0005886 plasma membrane (C, IDA)
  GO:0009986 cell surface (C, IDA)
  GO:2001189 negative regulation of T cell activation via T cell receptor contact with antigen bound to MHC molecule on antigen presenting cell (P, IDA)
  GO:0032687 negative regulation of interferon-alpha production (P, IDA)
  GO:0032689 negative regulation of type II interferon production (P, IDA)
  GO:0032703 negative regulation of interleukin-2 production (P, IDA)
  GO:0032712 negative regulation of interleukin-3 production (P, IDA)
  GO:0071656 negative regulation of granulocyte colony-stimulating factor production (P, IDA)
  GO:0070161 anchoring junction (C, EXP)
  GO:0005886 plasma membrane (C, EXP)
  GO:0030886 negative regulation of myeloid dendritic cell activation (P, IMP)
  GO:0032760 positive regulation of tumor necrosis factor production (P, IMP)
  GO:0005515 protein binding (F, IPI)
  GO:0060135 maternal process involved in female pregnancy (P, IDA)
  GO:000251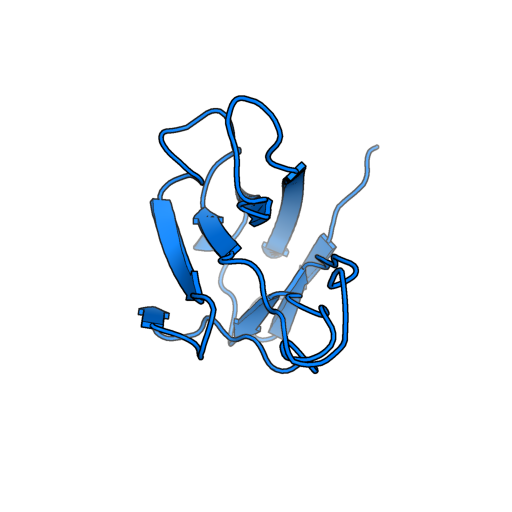9 natural killer cell tolerance induction (P, IMP)
  GO:0010629 negative regulation of gene expression (P, IMP)
  GO:0032720 negative regulation of tumor necrosis factor production (P, IMP)

InterPro domains:
  IPR003599 Immunoglobulin domain subtype [SM00409] (23-130)
  IPR007110 Immunoglobulin-like domain [PS50835] (6-124)
  IPR013106 Immunoglobulin V-set domain [PF07686] (25-127)
  IPR013783 Immunoglobulin-like fold [G3DSA:2.60.40.10] (23-130)
  IPR036179 Immunoglobulin-like domain superfamily [SSF48726] (25-113)
  IPR051669 Immune Modulating & Transcription Coactivator [PTHR15498] (1-277)

Organism: Homo sapiens (NCBI:txid9606)

Foldseek 3Di:
DDDAWEDEAQAKTKAWWFDAAPDQLAAFKKWKEFDFCVPDHWHHTAWIDHSHGTDHHHPQWDQPDPVSRTGRMIIGGRDDQVPFGWMWIWGHPPDDPDIDIDIHGYGYD

Nearest PDB structures (foldseek):
  6txz-assembly1_A  TM=9.782E-01  e=1.539E-20  Homo sapiens
  3kaa-assembly1_A  TM=9.544E-01  e=1.029E-13  Mus musculus
  2or8-assembly2_B  TM=9.100E-01  e=7.973E-12  Mus musculus
  3bib-assembly1_X  TM=8.995E-01  e=1.769E-10  Mus musculus
  2or7-assembly2_B  TM=8.991E-01  e=2.540E-09  Mus musculus

B-factor: mean 17.71, std 8.06, range [6.29, 56.02]